Protein AF-H3HB01-F1 (afdb_monomer_lite)

Foldseek 3Di:
DDDDDDDDDDDDDDDDDDDDDDDDPPPPDPPDPPPPDPPPQDPVNVVVVVVVVVVPDDDDDDDPDDDDDPVDDPDQLLVVCLVVLQVLLVQLCVVVVFPQSVVLCVQQQADPVVSGHDCPGCSNPPDPVVNLVSQLVSVVVRPDDSVVSNVSVVVVVVVVVVVVPPD

Secondary structure (DSSP, 8-state):
-----PPPPPP-PPPP--------------------------HHHHHHHHHHHHHT--PPP--S-----SS-----HHHHHHHHHHHHHHHHHHHH-SS-HHHHHHHHTEETTTTEE-TTSHHHHS-HHHHHHHHHHHHHHTT--HHHHHHHHHHHHHHHHHHHT--

Sequence (167 aa):
MNSALRRLRPAATISARHLHALTASAAAESVSPILGQRHKSTAAESASTIAQAEATRGPRCSPGLVVFDKDGTLIDFTLMWGGWVESQAWNVEMTTGLPVREKLFAAMGYDWISRSIKSKGALCCTPMGELYKLAVRVLVAEGMRQSKADEVLFQFGQQAQRFGDAK

Structure (mmCIF, N/CA/C/O backbone):
data_AF-H3HB01-F1
#
_entry.id   AF-H3HB01-F1
#
loop_
_atom_site.group_PDB
_atom_site.id
_atom_site.type_symbol
_atom_site.label_atom_id
_atom_site.label_alt_id
_atom_site.label_comp_id
_atom_site.label_asym_id
_atom_site.label_entity_id
_atom_site.label_seq_id
_atom_site.pdbx_PDB_ins_code
_atom_site.Cartn_x
_atom_site.Cartn_y
_atom_site.Cartn_z
_atom_site.occupancy
_atom_site.B_iso_or_equiv
_atom_site.auth_seq_id
_atom_site.auth_comp_id
_atom_site.auth_asym_id
_atom_site.auth_atom_id
_atom_site.pdbx_PDB_model_num
ATOM 1 N N . MET A 1 1 ? -15.190 52.265 30.643 1.00 41.00 1 MET A N 1
ATOM 2 C CA . MET A 1 1 ? -13.911 52.899 31.026 1.00 41.00 1 MET A CA 1
ATOM 3 C C . MET A 1 1 ? -12.921 51.802 31.365 1.00 41.00 1 MET A C 1
ATOM 5 O O . MET A 1 1 ? -13.158 51.099 32.333 1.00 41.00 1 MET A O 1
ATOM 9 N N . ASN A 1 2 ? -11.914 51.594 30.512 1.00 33.09 2 ASN A N 1
ATOM 10 C CA . ASN A 1 2 ? -10.548 51.194 30.875 1.00 33.09 2 ASN A CA 1
ATOM 11 C C . ASN A 1 2 ? -9.719 51.087 29.591 1.00 33.09 2 ASN A C 1
ATOM 13 O O . ASN A 1 2 ? -9.709 50.078 28.891 1.00 33.09 2 ASN A O 1
ATOM 17 N N . SER A 1 3 ? -9.075 52.210 29.285 1.00 35.03 3 SER A N 1
ATOM 18 C CA . SER A 1 3 ? -7.994 52.361 28.321 1.00 35.03 3 SER A CA 1
ATOM 19 C C . SER A 1 3 ? -6.691 51.892 28.963 1.00 35.03 3 SER A C 1
ATOM 21 O O . SER A 1 3 ? -6.373 52.360 30.052 1.00 35.03 3 SER A O 1
ATOM 23 N N . ALA A 1 4 ? -5.903 51.056 28.283 1.00 41.31 4 ALA A N 1
ATOM 24 C CA . ALA A 1 4 ? -4.466 50.950 28.549 1.00 41.31 4 ALA A CA 1
ATOM 25 C C . ALA A 1 4 ? -3.699 50.325 27.364 1.00 41.31 4 ALA A C 1
ATOM 27 O O . ALA A 1 4 ? -3.543 49.116 27.251 1.00 41.31 4 ALA A O 1
ATOM 28 N N . LEU A 1 5 ? -3.210 51.215 26.496 1.00 41.12 5 LEU A N 1
ATOM 29 C CA . LEU A 1 5 ? -1.820 51.283 26.024 1.00 41.12 5 LEU A CA 1
ATOM 30 C C . LEU A 1 5 ? -1.212 50.047 25.324 1.00 41.12 5 LEU A C 1
ATOM 32 O O . LEU A 1 5 ? -0.520 49.225 25.924 1.00 41.12 5 LEU A O 1
ATOM 36 N N . ARG A 1 6 ? -1.315 50.043 23.985 1.00 40.84 6 ARG A N 1
ATOM 37 C CA . ARG A 1 6 ? -0.348 49.378 23.093 1.00 40.84 6 ARG A CA 1
ATOM 38 C C . ARG A 1 6 ? 1.024 50.041 23.256 1.00 40.84 6 ARG A C 1
ATOM 40 O O . ARG A 1 6 ? 1.180 51.215 22.930 1.00 40.84 6 ARG A O 1
ATOM 47 N N . ARG A 1 7 ? 2.027 49.287 23.714 1.00 40.75 7 ARG A N 1
ATOM 48 C CA . ARG A 1 7 ? 3.440 49.687 23.628 1.00 40.75 7 ARG A CA 1
ATOM 49 C C . ARG A 1 7 ? 3.994 49.330 22.249 1.00 40.75 7 ARG A C 1
ATOM 51 O O . ARG A 1 7 ? 3.996 48.168 21.851 1.00 40.75 7 ARG A O 1
ATOM 58 N N . LEU A 1 8 ? 4.456 50.360 21.548 1.00 36.41 8 LEU A N 1
ATOM 59 C CA . LEU A 1 8 ? 5.233 50.295 20.313 1.00 36.41 8 LEU A CA 1
ATOM 60 C C . LEU A 1 8 ? 6.616 49.685 20.603 1.00 36.41 8 LEU A C 1
ATOM 62 O O . LEU A 1 8 ? 7.250 50.038 21.598 1.00 36.41 8 LEU A O 1
ATOM 66 N N . ARG A 1 9 ? 7.079 48.768 19.745 1.00 38.19 9 ARG A N 1
ATOM 67 C CA . ARG A 1 9 ? 8.463 48.262 19.750 1.00 38.19 9 ARG A CA 1
ATOM 68 C C . ARG A 1 9 ? 9.350 49.183 18.896 1.00 38.19 9 ARG A C 1
ATOM 70 O O . ARG A 1 9 ? 8.891 49.610 17.838 1.00 38.19 9 ARG A O 1
ATOM 77 N N . PRO A 1 10 ? 10.590 49.481 19.320 1.00 35.59 10 PRO A N 1
ATOM 78 C CA . PRO A 1 10 ? 11.490 50.354 18.579 1.00 35.59 10 PRO A CA 1
ATOM 79 C C . PRO A 1 10 ? 12.185 49.628 17.419 1.00 35.59 10 PRO A C 1
ATOM 81 O O . PRO A 1 10 ? 12.505 48.442 17.501 1.00 35.59 10 PRO A O 1
ATOM 84 N N . ALA A 1 11 ? 12.413 50.388 16.348 1.00 34.66 11 ALA A N 1
ATOM 85 C CA . ALA A 1 11 ? 13.190 50.013 15.178 1.00 34.66 11 ALA A CA 1
ATOM 86 C C . ALA A 1 11 ? 14.671 49.824 15.545 1.00 34.66 11 ALA A C 1
ATOM 88 O O . ALA A 1 11 ? 15.271 50.679 16.198 1.00 34.66 11 ALA A O 1
ATOM 89 N N . ALA A 1 12 ? 15.256 48.708 15.114 1.00 35.28 12 ALA A N 1
ATOM 90 C CA . ALA A 1 12 ? 16.685 48.465 15.223 1.00 35.28 12 ALA A CA 1
ATOM 91 C C . ALA A 1 12 ? 17.410 49.148 14.056 1.00 35.28 12 ALA A C 1
ATOM 93 O O . ALA A 1 12 ? 17.310 48.734 12.903 1.00 35.28 12 ALA A O 1
ATOM 94 N N . THR A 1 13 ? 18.137 50.208 14.390 1.00 35.03 13 THR A N 1
ATOM 95 C CA . THR A 1 13 ? 19.127 50.878 13.550 1.00 35.03 13 THR A CA 1
ATOM 96 C C . THR A 1 13 ? 20.330 49.951 13.366 1.00 35.03 13 THR A C 1
ATOM 98 O O . THR A 1 13 ? 21.012 49.640 14.342 1.00 35.03 13 THR A O 1
ATOM 101 N N . ILE A 1 14 ? 20.613 49.515 12.136 1.00 35.28 14 ILE A N 1
ATOM 102 C CA . ILE A 1 14 ? 21.880 48.851 11.801 1.00 35.28 14 ILE A CA 1
ATOM 103 C C . ILE A 1 14 ? 22.809 49.865 11.134 1.00 35.28 14 ILE A C 1
ATOM 105 O O . ILE A 1 14 ? 22.442 50.594 10.216 1.00 35.28 14 ILE A O 1
ATOM 109 N N . SER A 1 15 ? 24.009 49.904 11.701 1.00 36.00 15 SER A N 1
ATOM 110 C CA . SER A 1 15 ? 25.119 50.816 11.471 1.00 36.00 15 SER A CA 1
ATOM 111 C C . SER A 1 15 ? 25.689 50.734 10.053 1.00 36.00 15 SER A C 1
ATOM 113 O O . SER A 1 15 ? 26.013 49.657 9.555 1.00 36.00 15 SER A O 1
ATOM 115 N N . ALA A 1 16 ? 25.872 51.900 9.436 1.00 38.28 16 ALA A N 1
ATOM 116 C CA . ALA A 1 16 ? 26.660 52.086 8.229 1.00 38.28 16 ALA A CA 1
ATOM 117 C C . ALA A 1 16 ? 28.158 52.059 8.570 1.00 38.28 16 ALA A C 1
ATOM 119 O O . ALA A 1 16 ? 28.593 52.882 9.374 1.00 38.28 16 ALA A O 1
ATOM 120 N N . ARG A 1 17 ? 28.932 51.153 7.946 1.00 37.12 17 ARG A N 1
ATOM 121 C CA . ARG A 1 17 ? 30.382 51.282 7.649 1.00 37.12 17 ARG A CA 1
ATOM 122 C C . ARG A 1 17 ? 30.946 49.987 7.041 1.00 37.12 17 ARG A C 1
ATOM 124 O O . ARG A 1 17 ? 31.441 49.137 7.768 1.00 37.12 17 ARG A O 1
ATOM 131 N N . HIS A 1 18 ? 30.925 49.881 5.713 1.00 33.19 18 HIS A N 1
ATOM 132 C CA . HIS A 1 18 ? 32.050 49.360 4.920 1.00 33.19 18 HIS A CA 1
ATOM 133 C C . HIS A 1 18 ? 31.752 49.578 3.427 1.00 33.19 18 HIS A C 1
ATOM 135 O O . HIS A 1 18 ? 31.043 48.797 2.804 1.00 33.19 18 HIS A O 1
ATOM 141 N N . LEU A 1 19 ? 32.254 50.675 2.857 1.00 34.50 19 LEU A N 1
ATOM 142 C CA . LEU A 1 19 ? 32.330 50.859 1.408 1.00 34.50 19 LEU A CA 1
ATOM 143 C C . LEU A 1 19 ? 33.781 50.601 1.013 1.00 34.50 19 LEU A C 1
ATOM 145 O O . LEU A 1 19 ? 34.626 51.478 1.166 1.00 34.50 19 LEU A O 1
ATOM 149 N N . HIS A 1 20 ? 34.062 49.390 0.538 1.00 33.75 20 HIS A N 1
ATOM 150 C CA . HIS A 1 20 ? 35.235 49.127 -0.283 1.00 33.75 20 HIS A CA 1
ATOM 151 C C . HIS A 1 20 ? 34.759 48.928 -1.718 1.00 33.75 20 HIS A C 1
ATOM 153 O O . HIS A 1 20 ? 33.894 48.101 -2.000 1.00 33.75 20 HIS A O 1
ATOM 159 N N . ALA A 1 21 ? 35.296 49.775 -2.589 1.00 38.06 21 ALA A N 1
ATOM 160 C CA . ALA A 1 21 ? 35.030 49.824 -4.009 1.00 38.06 21 ALA A CA 1
ATOM 161 C C . ALA A 1 21 ? 35.317 48.470 -4.670 1.00 38.06 21 ALA A C 1
ATOM 163 O O . ALA A 1 21 ? 36.434 47.961 -4.594 1.00 38.06 21 ALA A O 1
ATOM 164 N N . LEU A 1 22 ? 34.314 47.929 -5.359 1.00 33.59 22 LEU A N 1
ATOM 165 C CA . LEU A 1 22 ? 34.504 46.912 -6.381 1.00 33.59 22 LEU A CA 1
ATOM 166 C C . LEU A 1 22 ? 34.158 47.547 -7.722 1.00 33.59 22 LEU A C 1
ATOM 168 O O . LEU A 1 22 ? 33.060 48.050 -7.951 1.00 33.59 22 LEU A O 1
ATOM 172 N N . THR A 1 23 ? 35.175 47.584 -8.565 1.00 34.53 23 THR A N 1
ATOM 173 C CA . THR A 1 23 ? 35.171 48.051 -9.940 1.00 34.53 23 THR A CA 1
ATOM 174 C C . THR A 1 23 ? 34.158 47.263 -10.766 1.00 34.53 23 THR A C 1
ATOM 176 O O . THR A 1 23 ? 34.210 46.036 -10.839 1.00 34.53 23 THR A O 1
ATOM 179 N N . ALA A 1 24 ? 33.240 47.979 -11.412 1.00 35.94 24 ALA A N 1
ATOM 180 C CA . ALA A 1 24 ? 32.351 47.419 -12.415 1.00 35.94 24 ALA A CA 1
ATOM 181 C C . ALA A 1 24 ? 33.176 47.009 -13.646 1.00 35.94 24 ALA A C 1
ATOM 183 O O . ALA A 1 24 ? 33.615 47.861 -14.416 1.00 35.94 24 ALA A O 1
ATOM 184 N N . SER A 1 25 ? 33.396 45.706 -13.829 1.00 38.25 25 SER A N 1
ATOM 185 C CA . SER A 1 25 ? 33.805 45.155 -15.121 1.00 38.25 25 SER A CA 1
ATOM 186 C C . SER A 1 25 ? 32.537 44.846 -15.908 1.00 38.25 25 SER A C 1
ATOM 188 O O . SER A 1 25 ? 31.899 43.814 -15.709 1.00 38.25 25 SER A O 1
ATOM 190 N N . ALA A 1 26 ? 32.127 45.789 -16.754 1.00 39.41 26 ALA A N 1
ATOM 191 C CA . ALA A 1 26 ? 31.100 45.555 -17.755 1.00 39.41 26 ALA A CA 1
ATOM 192 C C . ALA A 1 26 ? 31.694 44.654 -18.848 1.00 39.41 26 ALA A C 1
ATOM 194 O O . ALA A 1 26 ? 32.267 45.134 -19.824 1.00 39.41 26 ALA A O 1
ATOM 195 N N . ALA A 1 27 ? 31.587 43.338 -18.670 1.00 38.19 27 ALA A N 1
ATOM 196 C CA . ALA A 1 27 ? 31.748 42.404 -19.771 1.00 38.19 27 ALA A CA 1
ATOM 197 C C . ALA A 1 27 ? 30.491 42.514 -20.640 1.00 38.19 27 ALA A C 1
ATOM 199 O O . ALA A 1 27 ? 29.411 42.074 -20.254 1.00 38.19 27 ALA A O 1
ATOM 200 N N . ALA A 1 28 ? 30.623 43.175 -21.787 1.00 40.97 28 ALA A N 1
ATOM 201 C CA . ALA A 1 28 ? 29.605 43.160 -22.820 1.00 40.97 28 ALA A CA 1
ATOM 202 C C . ALA A 1 28 ? 29.422 41.711 -23.298 1.00 40.97 28 ALA A C 1
ATOM 204 O O . ALA A 1 28 ? 30.258 41.182 -24.030 1.00 40.97 28 ALA A O 1
ATOM 205 N N . GLU A 1 29 ? 28.347 41.055 -22.863 1.00 38.78 29 GLU A N 1
ATOM 206 C CA . GLU A 1 29 ? 27.907 39.800 -23.460 1.00 38.78 29 GLU A CA 1
ATOM 207 C C . GLU A 1 29 ? 27.479 40.088 -24.900 1.00 38.78 29 GLU A C 1
ATOM 209 O O . GLU A 1 29 ? 26.451 40.716 -25.164 1.00 38.78 29 GLU A O 1
ATOM 214 N N . SER A 1 30 ? 28.295 39.650 -25.858 1.00 38.00 30 SER A N 1
ATOM 215 C CA . SER A 1 30 ? 27.909 39.630 -27.261 1.00 38.00 30 SER A CA 1
ATOM 216 C C . SER A 1 30 ? 26.827 38.565 -27.448 1.00 38.00 30 SER A C 1
ATOM 218 O O . SER A 1 30 ? 27.121 37.390 -27.683 1.00 38.00 30 SER A O 1
ATOM 220 N N . VAL A 1 31 ? 25.564 38.968 -27.332 1.00 44.22 31 VAL A N 1
ATOM 221 C CA . VAL A 1 31 ? 24.422 38.147 -27.736 1.00 44.22 31 VAL A CA 1
ATOM 222 C C . VAL A 1 31 ? 24.480 38.005 -29.255 1.00 44.22 31 VAL A C 1
ATOM 224 O O . VAL A 1 31 ? 24.063 38.888 -30.002 1.00 44.22 31 VAL A O 1
ATOM 227 N N . SER A 1 32 ? 25.045 36.894 -29.724 1.00 47.31 32 SER A N 1
ATOM 228 C CA . SER A 1 32 ? 24.905 36.497 -31.123 1.00 47.31 32 SER A CA 1
ATOM 229 C C . SER A 1 32 ? 23.466 36.026 -31.342 1.00 47.31 32 SER A C 1
ATOM 231 O O . SER A 1 32 ? 22.967 35.232 -30.540 1.00 47.31 32 SER A O 1
ATOM 233 N N . PRO A 1 33 ? 22.770 36.473 -32.399 1.00 41.69 33 PRO A N 1
ATOM 234 C CA . PRO A 1 33 ? 21.454 35.942 -32.703 1.00 41.69 33 PRO A CA 1
ATOM 235 C C . PRO A 1 33 ? 21.610 34.459 -33.052 1.00 41.69 33 PRO A C 1
ATOM 237 O O . PRO A 1 33 ? 22.337 34.113 -33.984 1.00 41.69 33 PRO A O 1
ATOM 240 N N . ILE A 1 34 ? 20.915 33.579 -32.323 1.00 56.81 34 ILE A N 1
ATOM 241 C CA . ILE A 1 34 ? 20.702 32.188 -32.742 1.00 56.81 34 ILE A CA 1
ATOM 242 C C . ILE A 1 34 ? 19.746 32.246 -33.937 1.00 56.81 34 ILE A C 1
ATOM 244 O O . ILE A 1 34 ? 18.539 32.035 -33.835 1.00 56.81 34 ILE A O 1
ATOM 248 N N . LEU A 1 35 ? 20.297 32.611 -35.092 1.00 46.53 35 LEU A N 1
ATOM 249 C CA . LEU A 1 35 ? 19.673 32.368 -36.373 1.00 46.53 35 LEU A CA 1
ATOM 250 C C . LEU A 1 35 ? 19.714 30.851 -36.543 1.00 46.53 35 LEU A C 1
ATOM 252 O O . LEU A 1 35 ? 20.796 30.272 -36.634 1.00 46.53 35 LEU A O 1
ATOM 256 N N . GLY A 1 36 ? 18.552 30.200 -36.512 1.00 50.50 36 GLY A N 1
ATOM 257 C CA . GLY A 1 36 ? 18.427 28.761 -36.712 1.00 50.50 36 GLY A CA 1
ATOM 258 C C . GLY A 1 36 ? 18.961 28.345 -38.081 1.00 50.50 36 GLY A C 1
ATOM 259 O O . GLY A 1 36 ? 18.204 28.204 -39.039 1.00 50.50 36 GLY A O 1
ATOM 260 N N . GLN A 1 37 ? 20.271 28.128 -38.184 1.00 47.19 37 GLN A N 1
ATOM 261 C CA . GLN A 1 37 ? 20.866 27.430 -39.306 1.00 47.19 37 GLN A CA 1
ATOM 262 C C . GLN A 1 37 ? 20.519 25.957 -39.145 1.00 47.19 37 GLN A C 1
ATOM 264 O O . GLN A 1 37 ? 21.130 25.213 -38.380 1.00 47.19 37 GLN A O 1
ATOM 269 N N . ARG A 1 38 ? 19.509 25.517 -39.894 1.00 54.91 38 ARG A N 1
ATOM 270 C CA . ARG A 1 38 ? 19.293 24.097 -40.143 1.00 54.91 38 ARG A CA 1
ATOM 271 C C . ARG A 1 38 ? 20.469 23.594 -40.981 1.00 54.91 38 ARG A C 1
ATOM 273 O O . ARG A 1 38 ? 20.409 23.624 -42.209 1.00 54.91 38 ARG A O 1
ATOM 280 N N . HIS A 1 39 ? 21.534 23.142 -40.323 1.00 62.25 39 HIS A N 1
ATOM 281 C CA . HIS A 1 39 ? 22.566 22.346 -40.975 1.00 62.25 39 HIS A CA 1
ATOM 282 C C . HIS A 1 39 ? 21.881 21.084 -41.504 1.00 62.25 39 HIS A C 1
ATOM 284 O O . HIS A 1 39 ? 21.413 20.240 -40.738 1.00 62.25 39 HIS A O 1
ATOM 290 N N . LYS A 1 40 ? 21.741 20.981 -42.828 1.00 60.62 40 LYS A N 1
ATOM 291 C CA . LYS A 1 40 ? 21.336 19.734 -43.472 1.00 60.62 40 LYS A CA 1
ATOM 292 C C . LYS A 1 40 ? 22.527 18.791 -43.360 1.00 60.62 40 LYS A C 1
ATOM 294 O O . LYS A 1 40 ? 23.366 18.785 -44.251 1.00 60.62 40 LYS A O 1
ATOM 299 N N . SER A 1 41 ? 22.621 18.053 -42.253 1.00 65.69 41 SER A N 1
ATOM 300 C CA . SER A 1 41 ? 23.619 16.994 -42.164 1.00 65.69 41 SER A CA 1
ATOM 301 C C . SER A 1 41 ? 23.321 15.970 -43.250 1.00 65.69 41 SER A C 1
ATOM 303 O O . SER A 1 41 ? 22.173 15.547 -43.429 1.00 65.69 41 SER A O 1
ATOM 305 N N . THR A 1 42 ? 24.339 15.631 -44.029 1.00 81.69 42 THR A N 1
ATOM 306 C CA . THR A 1 42 ? 24.200 14.600 -45.053 1.00 81.69 42 THR A CA 1
ATOM 307 C C . THR A 1 42 ? 24.189 13.221 -44.393 1.00 81.69 42 THR A C 1
ATOM 309 O O . THR A 1 42 ? 24.745 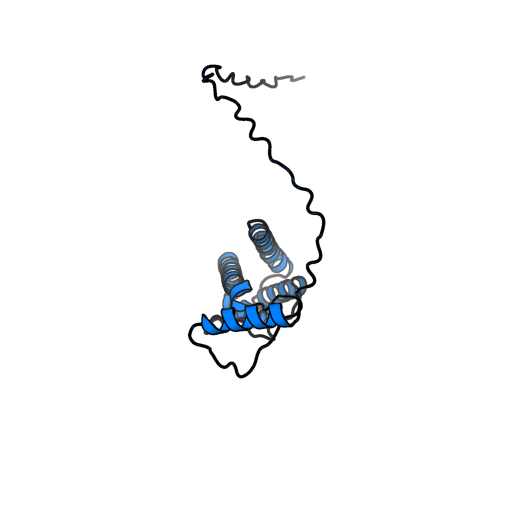13.019 -43.312 1.00 81.69 42 THR A O 1
ATOM 312 N N . ALA A 1 43 ? 23.583 12.231 -45.053 1.00 74.69 43 ALA A N 1
ATOM 313 C CA . ALA A 1 43 ? 23.633 10.849 -44.573 1.00 74.69 43 ALA A CA 1
ATOM 314 C C . ALA A 1 43 ? 25.083 10.349 -44.402 1.00 74.69 43 ALA A C 1
ATOM 316 O O . ALA A 1 43 ? 25.358 9.566 -43.498 1.00 74.69 43 ALA A O 1
ATOM 317 N N . ALA A 1 44 ? 26.012 10.848 -45.227 1.00 78.50 44 ALA A N 1
ATOM 318 C CA . ALA A 1 44 ? 27.435 10.531 -45.148 1.00 78.50 44 ALA A CA 1
ATOM 319 C C . ALA A 1 44 ? 28.097 11.104 -43.883 1.00 78.50 44 ALA A C 1
ATOM 321 O O . ALA A 1 44 ? 28.846 10.399 -43.210 1.00 78.50 44 ALA A O 1
ATOM 322 N N . GLU A 1 45 ? 27.782 12.347 -43.515 1.00 81.38 45 GLU A N 1
ATOM 323 C CA . GLU A 1 45 ? 28.262 12.950 -42.265 1.00 81.38 45 GLU A CA 1
ATOM 324 C C . GLU A 1 45 ? 27.715 12.206 -41.046 1.00 81.38 45 GLU A C 1
ATOM 326 O O . GLU A 1 45 ? 28.477 11.840 -40.155 1.00 81.38 45 GLU A O 1
ATOM 331 N N . SER A 1 46 ? 26.414 11.896 -41.049 1.00 78.50 46 SER A N 1
ATOM 332 C CA . SER A 1 46 ? 25.782 11.122 -39.974 1.00 78.50 46 SER A CA 1
ATOM 333 C C . SER A 1 46 ? 26.403 9.727 -39.834 1.00 78.50 46 SER A C 1
ATOM 335 O O . SER A 1 46 ? 26.695 9.287 -38.722 1.00 78.50 46 SER A O 1
ATOM 337 N N . ALA A 1 47 ? 26.669 9.044 -40.952 1.00 80.88 47 ALA A N 1
ATOM 338 C CA . ALA A 1 47 ? 27.332 7.743 -40.958 1.00 80.88 47 ALA A CA 1
ATOM 339 C C . ALA A 1 47 ? 28.767 7.823 -40.415 1.00 80.88 47 ALA A C 1
ATOM 341 O O . ALA A 1 47 ? 29.172 6.967 -39.629 1.00 80.88 47 ALA A O 1
ATOM 342 N N . SER A 1 48 ? 29.514 8.871 -40.773 1.00 82.62 48 SER A N 1
ATOM 343 C CA . SER A 1 48 ? 30.870 9.094 -40.264 1.00 82.62 48 SER A CA 1
ATOM 344 C C . SER A 1 48 ? 30.879 9.346 -38.755 1.00 82.62 48 SER A C 1
ATOM 346 O O . SER A 1 48 ? 31.721 8.796 -38.046 1.00 82.62 48 SER A O 1
ATOM 348 N N . THR A 1 49 ? 29.932 10.134 -38.236 1.00 81.38 49 THR A N 1
ATOM 349 C CA . THR A 1 49 ? 29.802 10.377 -36.791 1.00 81.38 49 THR A CA 1
ATOM 350 C C . THR A 1 49 ? 29.446 9.099 -36.034 1.00 81.38 49 THR A C 1
ATOM 352 O O . THR A 1 49 ? 30.018 8.838 -34.976 1.00 81.38 49 THR A O 1
ATOM 355 N N . ILE A 1 50 ? 28.548 8.272 -36.581 1.00 79.81 50 ILE A N 1
ATOM 356 C CA . ILE A 1 50 ? 28.207 6.972 -35.992 1.00 79.81 50 ILE A CA 1
ATOM 357 C C . ILE A 1 50 ? 29.441 6.070 -35.976 1.00 79.81 50 ILE A C 1
ATOM 359 O O . ILE A 1 50 ? 29.785 5.566 -34.915 1.00 79.81 50 ILE A O 1
ATOM 363 N N . ALA A 1 51 ? 30.158 5.931 -37.094 1.00 81.31 51 ALA A N 1
ATOM 364 C CA . ALA A 1 51 ? 31.352 5.089 -37.178 1.00 81.31 51 ALA A CA 1
ATOM 365 C C . ALA A 1 51 ? 32.439 5.510 -36.171 1.00 81.31 51 ALA A C 1
ATOM 367 O O . ALA A 1 51 ? 33.027 4.668 -35.492 1.00 81.31 51 ALA A O 1
ATOM 368 N N . GLN A 1 52 ? 32.663 6.817 -36.014 1.00 80.50 52 GLN A N 1
ATOM 369 C CA . GLN A 1 52 ? 33.628 7.348 -35.051 1.00 80.50 52 GLN A CA 1
ATOM 370 C C . GLN A 1 52 ? 33.184 7.120 -33.594 1.00 80.50 52 GLN A C 1
ATOM 372 O O . GLN A 1 52 ? 34.004 6.790 -32.733 1.00 80.50 52 GLN A O 1
ATOM 377 N N . ALA A 1 53 ? 31.880 7.222 -33.318 1.00 76.19 53 ALA A N 1
ATOM 378 C CA . ALA A 1 53 ? 31.305 6.874 -32.022 1.00 76.19 53 ALA A CA 1
ATOM 379 C C . ALA A 1 53 ? 31.333 5.359 -31.754 1.00 76.19 53 ALA A C 1
ATOM 381 O O . ALA A 1 53 ? 31.467 4.937 -30.610 1.00 76.19 53 ALA A O 1
ATOM 382 N N . GLU A 1 54 ? 31.220 4.515 -32.780 1.00 77.25 54 GLU A N 1
ATOM 383 C CA . GLU A 1 54 ? 31.310 3.063 -32.637 1.00 77.25 54 GLU A CA 1
ATOM 384 C C . GLU A 1 54 ? 32.734 2.585 -32.358 1.00 77.25 54 GLU A C 1
ATOM 386 O O . GLU A 1 54 ? 32.904 1.690 -31.531 1.00 77.25 54 GLU A O 1
ATOM 391 N N . ALA A 1 55 ? 33.738 3.218 -32.969 1.00 78.19 55 ALA A N 1
ATOM 392 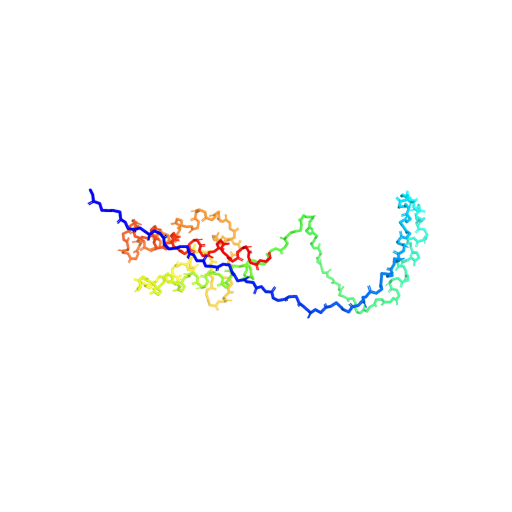C CA . ALA A 1 55 ? 35.154 2.896 -32.781 1.00 78.19 55 ALA A CA 1
ATOM 393 C C . ALA A 1 55 ? 35.672 3.165 -31.355 1.00 78.19 55 ALA A C 1
ATOM 395 O O . ALA A 1 55 ? 36.697 2.622 -30.955 1.00 78.19 55 ALA A O 1
ATOM 396 N N . THR A 1 56 ? 34.968 3.997 -30.584 1.00 78.62 56 THR A N 1
ATOM 397 C CA . THR A 1 56 ? 35.348 4.397 -29.220 1.00 78.62 56 THR A CA 1
ATOM 398 C C . THR A 1 56 ? 34.497 3.737 -28.131 1.00 78.62 56 THR A C 1
ATOM 400 O O . THR A 1 56 ? 34.673 4.027 -26.947 1.00 78.62 56 THR A O 1
ATOM 403 N N . ARG A 1 57 ? 33.572 2.834 -28.490 1.00 74.19 57 ARG A N 1
ATOM 404 C CA . ARG A 1 57 ? 32.672 2.201 -27.515 1.00 74.19 57 ARG A CA 1
ATOM 405 C C . ARG A 1 57 ? 33.352 1.058 -26.756 1.00 74.19 57 ARG A C 1
ATOM 407 O O . ARG A 1 57 ? 33.938 0.163 -27.354 1.00 74.19 57 ARG A O 1
ATOM 414 N N . GLY A 1 58 ? 33.206 1.083 -25.428 1.00 76.44 58 GLY A N 1
ATOM 415 C CA . GLY A 1 58 ? 33.591 -0.006 -24.525 1.00 76.44 58 GLY A CA 1
ATOM 416 C C . GLY A 1 58 ? 32.712 -1.265 -24.664 1.00 76.44 58 GLY A C 1
ATOM 417 O O . GLY A 1 58 ? 31.923 -1.368 -25.608 1.00 76.44 58 GLY A O 1
ATOM 418 N N . PRO A 1 59 ? 32.829 -2.232 -23.731 1.00 80.00 59 PRO A N 1
ATOM 419 C CA . PRO A 1 59 ? 32.125 -3.514 -23.795 1.00 80.00 59 PRO A CA 1
ATOM 420 C C . PRO A 1 59 ? 30.617 -3.347 -24.026 1.00 80.00 59 PRO A C 1
ATOM 422 O O . PRO A 1 59 ? 29.940 -2.642 -23.276 1.00 80.00 59 PRO A O 1
ATOM 425 N N . ARG A 1 60 ? 30.085 -3.999 -25.068 1.00 73.62 60 ARG A N 1
ATOM 426 C CA . ARG A 1 60 ? 28.649 -3.991 -25.374 1.00 73.62 60 ARG A CA 1
ATOM 427 C C . ARG A 1 60 ? 27.954 -5.124 -24.624 1.00 73.62 60 ARG A C 1
ATOM 429 O O . ARG A 1 60 ? 28.394 -6.268 -24.693 1.00 73.62 60 ARG A O 1
ATOM 436 N N . CYS A 1 61 ? 26.839 -4.826 -23.966 1.00 75.44 61 CYS A N 1
ATOM 437 C CA . CYS A 1 61 ? 25.851 -5.855 -23.666 1.00 75.44 61 CYS A CA 1
AT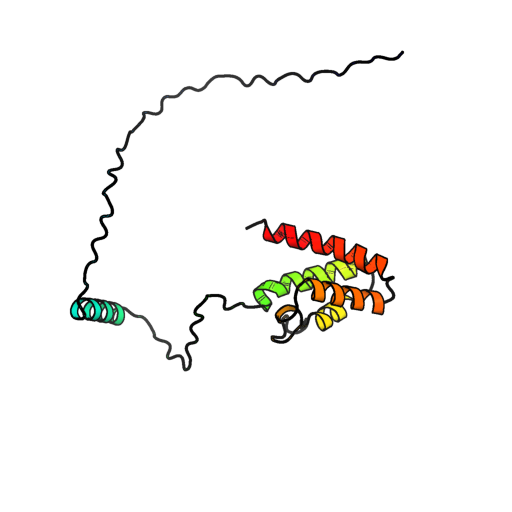OM 438 C C . CYS A 1 61 ? 24.998 -6.113 -24.921 1.00 75.44 61 CYS A C 1
ATOM 440 O O . CYS A 1 61 ? 24.773 -5.210 -25.728 1.00 75.44 61 CYS A O 1
ATOM 442 N N . SER A 1 62 ? 24.541 -7.351 -25.101 1.00 83.62 62 SER A N 1
ATOM 443 C CA . SER A 1 62 ? 23.628 -7.756 -26.176 1.00 83.62 62 SER A CA 1
ATOM 444 C C . SER A 1 62 ? 22.242 -8.031 -25.579 1.00 83.62 62 SER A C 1
ATOM 446 O O . SER A 1 62 ? 21.930 -9.189 -25.281 1.00 83.62 62 SER A O 1
ATOM 448 N N . PRO A 1 63 ? 21.428 -6.995 -25.298 1.00 84.06 63 PRO A N 1
ATOM 449 C CA . PRO A 1 63 ? 20.140 -7.196 -24.648 1.00 84.06 63 PRO A CA 1
ATOM 450 C C . PRO A 1 63 ? 19.196 -7.976 -25.571 1.00 84.06 63 PRO A C 1
ATOM 452 O O . PRO A 1 63 ? 19.067 -7.656 -26.749 1.00 84.06 63 PRO A O 1
ATOM 455 N N . GLY A 1 64 ? 18.508 -8.982 -25.026 1.00 90.75 64 GLY A N 1
ATOM 456 C CA . GLY A 1 64 ? 17.483 -9.732 -25.763 1.00 90.75 64 GLY A CA 1
ATOM 457 C C . GLY A 1 64 ? 16.181 -8.949 -25.987 1.00 90.75 64 GLY A C 1
ATOM 458 O O . GLY A 1 64 ? 15.369 -9.341 -26.818 1.00 90.75 64 GLY A O 1
ATOM 459 N N . LEU A 1 65 ? 15.979 -7.846 -25.258 1.00 85.19 65 LEU A N 1
ATOM 460 C CA . LEU A 1 65 ? 14.816 -6.965 -25.351 1.00 85.19 65 LEU A CA 1
ATOM 461 C C . LEU A 1 65 ? 15.213 -5.542 -24.946 1.00 85.19 65 LEU A C 1
ATOM 463 O O . LEU A 1 65 ? 15.896 -5.349 -23.940 1.00 85.19 65 LEU A O 1
ATOM 467 N N . VAL A 1 66 ? 14.742 -4.552 -25.701 1.00 81.81 66 VAL A N 1
ATOM 468 C CA . VAL A 1 66 ? 14.845 -3.133 -25.349 1.00 81.81 66 VAL A CA 1
ATOM 469 C C . VAL A 1 66 ? 13.436 -2.558 -25.347 1.00 81.81 66 VAL A C 1
ATOM 471 O O . VAL A 1 66 ? 12.763 -2.564 -26.376 1.00 81.81 66 VAL A O 1
ATOM 474 N N . VAL A 1 67 ? 12.978 -2.093 -24.186 1.00 79.94 67 VAL A N 1
ATOM 475 C CA . VAL A 1 67 ? 11.682 -1.421 -24.042 1.00 79.94 67 VAL A CA 1
ATOM 476 C C . VAL A 1 67 ? 11.940 0.077 -23.980 1.00 79.94 67 VAL A C 1
ATOM 478 O O . VAL A 1 67 ? 12.619 0.552 -23.072 1.00 79.94 67 VAL A O 1
ATOM 481 N N . PHE A 1 68 ? 11.411 0.810 -24.957 1.00 74.00 68 PHE A N 1
ATOM 482 C CA . PHE A 1 68 ? 11.455 2.267 -24.974 1.00 74.00 68 PHE A CA 1
ATOM 483 C C . PHE A 1 68 ? 10.156 2.807 -24.398 1.00 74.00 68 PHE A C 1
ATOM 485 O O . PHE A 1 68 ? 9.088 2.653 -24.990 1.00 74.00 68 PHE A O 1
ATOM 492 N N . ASP A 1 69 ? 10.258 3.443 -23.242 1.00 79.81 69 ASP A N 1
ATOM 493 C CA . ASP A 1 69 ? 9.154 4.189 -22.671 1.00 79.81 69 ASP A CA 1
ATOM 494 C C . ASP A 1 69 ? 9.057 5.557 -23.360 1.00 79.81 69 ASP A C 1
ATOM 496 O O . ASP A 1 69 ? 9.929 6.412 -23.206 1.00 7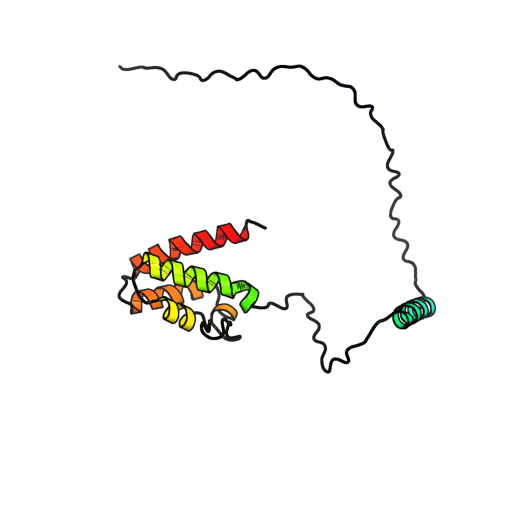9.81 69 ASP A O 1
ATOM 500 N N . LYS A 1 70 ? 8.022 5.724 -24.188 1.00 71.12 70 LYS A N 1
ATOM 501 C CA . LYS A 1 70 ? 7.831 6.885 -25.068 1.00 71.12 70 LYS A CA 1
ATOM 502 C C . LYS A 1 70 ? 7.600 8.180 -24.289 1.00 71.12 70 LYS A C 1
ATOM 504 O O . LYS A 1 70 ? 8.035 9.238 -24.737 1.00 71.12 70 LYS A O 1
ATOM 509 N N . ASP A 1 71 ? 6.896 8.088 -23.167 1.00 69.31 71 ASP A N 1
ATOM 510 C CA . ASP A 1 71 ? 6.415 9.247 -22.412 1.00 69.31 71 ASP A CA 1
ATOM 511 C C . ASP A 1 71 ? 7.085 9.352 -21.027 1.00 69.31 71 ASP A C 1
ATOM 513 O O . ASP A 1 71 ? 6.824 10.287 -20.276 1.00 69.31 71 ASP A O 1
ATOM 517 N N . GLY A 1 72 ? 8.027 8.445 -20.743 1.00 61.84 72 GLY A N 1
ATOM 518 C CA . GLY A 1 72 ? 9.004 8.565 -19.673 1.00 61.84 72 GLY A CA 1
ATOM 519 C C . GLY A 1 72 ? 8.391 8.520 -18.286 1.00 61.84 72 GLY A C 1
ATOM 520 O O . GLY A 1 72 ? 8.387 9.524 -17.586 1.00 61.84 72 GLY A O 1
ATOM 521 N N . THR A 1 73 ? 7.964 7.353 -17.825 1.00 70.44 73 THR A N 1
ATOM 522 C CA . THR A 1 73 ? 8.134 6.973 -16.425 1.00 70.44 73 THR A CA 1
ATOM 523 C C . THR A 1 73 ? 8.136 5.448 -16.254 1.00 70.44 73 THR A C 1
ATOM 525 O O . THR A 1 73 ? 7.149 4.838 -15.841 1.00 70.44 73 THR A O 1
ATOM 528 N N . LEU A 1 74 ? 9.288 4.805 -16.478 1.00 74.94 74 LEU A N 1
ATOM 529 C CA . LEU A 1 74 ? 9.562 3.534 -15.812 1.00 74.94 74 LEU A CA 1
ATOM 530 C C . LEU A 1 74 ? 9.644 3.833 -14.312 1.00 74.94 74 LEU A C 1
ATOM 532 O O . LEU A 1 74 ? 10.646 4.342 -13.814 1.00 74.94 74 LEU A O 1
ATOM 536 N N . ILE A 1 75 ? 8.543 3.581 -13.611 1.00 77.75 75 ILE A N 1
ATOM 537 C CA . ILE A 1 75 ? 8.421 3.786 -12.172 1.00 77.75 75 ILE A CA 1
ATOM 538 C C . ILE A 1 75 ? 8.766 2.477 -11.480 1.00 77.75 75 ILE A C 1
ATOM 540 O O . ILE A 1 75 ? 8.082 1.466 -11.651 1.00 77.75 75 ILE A O 1
ATOM 544 N N . ASP A 1 76 ? 9.781 2.517 -10.628 1.00 86.44 76 ASP A N 1
ATOM 545 C CA . ASP A 1 76 ? 9.937 1.505 -9.595 1.00 86.44 76 ASP A CA 1
ATOM 546 C C . ASP A 1 76 ? 9.032 1.873 -8.412 1.00 86.44 76 ASP A C 1
ATOM 548 O O . ASP A 1 76 ? 9.329 2.774 -7.622 1.00 86.44 76 ASP A O 1
ATOM 552 N N . PHE A 1 77 ? 7.897 1.183 -8.299 1.00 87.75 77 PHE A N 1
ATOM 553 C CA . PHE A 1 77 ? 6.949 1.410 -7.211 1.00 87.75 77 PHE A CA 1
ATOM 554 C C . PHE A 1 77 ? 7.574 1.149 -5.840 1.00 87.75 77 PHE A C 1
ATOM 556 O O . PHE A 1 77 ? 7.258 1.868 -4.893 1.00 87.75 77 PHE A O 1
ATOM 563 N N . THR A 1 78 ? 8.466 0.161 -5.723 1.00 88.88 78 THR A N 1
ATOM 564 C CA . THR A 1 78 ? 9.121 -0.169 -4.452 1.00 88.88 78 THR A CA 1
ATOM 565 C C . THR A 1 78 ? 10.019 0.981 -4.010 1.00 88.88 78 THR A C 1
ATOM 567 O O . THR A 1 78 ? 9.934 1.401 -2.857 1.00 88.88 78 THR A O 1
ATOM 570 N N . LEU A 1 79 ? 10.805 1.559 -4.925 1.00 87.69 79 LEU A N 1
ATOM 571 C CA . LEU A 1 79 ? 11.604 2.753 -4.624 1.00 87.69 79 LEU A CA 1
ATOM 572 C C . LEU A 1 79 ? 10.738 3.982 -4.331 1.00 87.69 79 LEU A C 1
ATOM 574 O O . LEU A 1 79 ? 11.094 4.788 -3.474 1.00 87.69 79 LEU A O 1
ATOM 578 N N . MET A 1 80 ? 9.605 4.129 -5.019 1.00 86.31 80 MET A N 1
ATOM 579 C CA . MET A 1 80 ? 8.735 5.293 -4.857 1.00 86.31 80 MET A CA 1
ATOM 580 C C . MET A 1 80 ? 7.957 5.277 -3.536 1.00 86.31 80 MET A C 1
ATOM 582 O O . MET A 1 80 ? 7.852 6.307 -2.873 1.00 86.31 80 MET A O 1
ATOM 586 N N . TRP A 1 81 ? 7.422 4.120 -3.139 1.00 91.31 81 TRP A N 1
ATOM 587 C CA . TRP A 1 81 ? 6.456 4.032 -2.040 1.00 91.31 81 TRP A CA 1
ATOM 588 C C . TRP A 1 81 ? 6.875 3.127 -0.885 1.00 91.31 81 TRP A C 1
ATOM 590 O O . TRP A 1 81 ? 6.256 3.219 0.172 1.00 91.31 81 TRP A O 1
ATOM 600 N N . GLY A 1 82 ? 7.895 2.275 -1.035 1.00 92.88 82 GLY A N 1
ATOM 601 C CA . GLY A 1 82 ? 8.266 1.271 -0.028 1.00 92.88 82 GLY A CA 1
ATOM 602 C C . GLY A 1 82 ? 8.584 1.885 1.338 1.00 92.88 82 GLY A C 1
ATOM 603 O O . GLY A 1 82 ? 7.959 1.553 2.343 1.00 92.88 82 GLY A O 1
ATOM 604 N N . GLY A 1 83 ? 9.484 2.872 1.371 1.00 92.94 83 GLY A N 1
ATOM 605 C CA . GLY A 1 83 ? 9.803 3.578 2.618 1.00 92.94 83 GLY A CA 1
ATOM 606 C C . GLY A 1 83 ? 8.617 4.370 3.182 1.00 92.94 83 GLY A C 1
ATOM 607 O O . GLY A 1 83 ? 8.433 4.443 4.398 1.00 92.94 83 GLY A O 1
ATOM 608 N N . TRP A 1 84 ? 7.777 4.933 2.307 1.00 92.31 84 TRP A N 1
ATOM 609 C CA . TRP A 1 84 ? 6.587 5.668 2.727 1.00 92.31 84 TRP A CA 1
ATOM 610 C C . TRP A 1 84 ? 5.569 4.744 3.401 1.00 92.31 84 TRP A C 1
ATOM 612 O O . TRP A 1 84 ? 5.141 5.043 4.515 1.00 92.31 84 TRP A O 1
ATOM 622 N N . VAL A 1 85 ? 5.221 3.608 2.787 1.00 94.31 85 VAL A N 1
ATOM 623 C CA . VAL A 1 85 ? 4.209 2.693 3.335 1.00 94.31 85 VAL A CA 1
ATOM 624 C C . VAL A 1 85 ? 4.644 2.099 4.672 1.00 94.31 85 VAL A C 1
ATOM 626 O O . VAL A 1 85 ? 3.833 2.023 5.595 1.00 94.31 85 VAL A O 1
ATOM 629 N N . GLU A 1 86 ? 5.925 1.757 4.819 1.00 95.38 86 GLU A N 1
ATOM 630 C CA . GLU A 1 86 ? 6.484 1.296 6.092 1.00 95.38 86 GLU A CA 1
ATOM 631 C C . GLU A 1 86 ? 6.348 2.351 7.191 1.00 95.38 86 GLU A C 1
ATOM 633 O O . GLU A 1 86 ? 5.845 2.050 8.275 1.00 95.38 86 GLU A O 1
ATOM 638 N N . SER A 1 87 ? 6.727 3.597 6.894 1.00 93.62 87 SER A N 1
ATOM 639 C CA . SER A 1 87 ? 6.614 4.715 7.834 1.00 93.62 87 SER A CA 1
ATOM 640 C C . SER A 1 87 ? 5.161 4.978 8.237 1.00 93.62 87 SER A C 1
ATOM 642 O O . SER A 1 87 ? 4.857 5.122 9.422 1.00 93.62 87 SER A O 1
ATOM 644 N N . GLN A 1 88 ? 4.231 4.971 7.278 1.00 92.75 88 GLN A N 1
ATOM 645 C CA . GLN A 1 88 ? 2.815 5.191 7.570 1.00 92.75 88 GLN A CA 1
ATOM 646 C C . GLN A 1 88 ? 2.230 4.081 8.443 1.00 92.75 88 GLN A C 1
ATOM 648 O O . GLN A 1 88 ? 1.601 4.367 9.462 1.00 92.75 88 GLN A O 1
ATOM 653 N N . ALA A 1 89 ? 2.466 2.816 8.092 1.00 94.75 89 ALA A N 1
ATOM 654 C CA . ALA A 1 89 ? 1.963 1.691 8.873 1.00 94.75 89 ALA A CA 1
ATOM 655 C C . ALA A 1 89 ? 2.563 1.669 10.290 1.00 94.75 89 ALA A C 1
ATOM 657 O O . ALA A 1 89 ? 1.864 1.345 11.252 1.00 94.75 89 ALA A O 1
ATOM 658 N N . TRP A 1 90 ? 3.833 2.065 10.437 1.00 95.31 90 TRP A N 1
ATOM 659 C CA . TRP A 1 90 ? 4.474 2.235 11.739 1.00 95.31 90 TRP A CA 1
ATOM 660 C C . TRP A 1 90 ? 3.801 3.323 12.578 1.00 95.31 90 TRP A C 1
ATOM 662 O O . TRP A 1 90 ? 3.411 3.064 13.716 1.00 95.31 90 TRP A O 1
ATOM 672 N N . ASN A 1 91 ? 3.627 4.520 12.017 1.00 94.06 91 ASN A N 1
ATOM 673 C CA . ASN A 1 91 ? 3.056 5.662 12.729 1.00 94.06 91 ASN A CA 1
ATOM 674 C C . ASN A 1 91 ? 1.613 5.409 13.174 1.00 94.06 91 ASN A C 1
ATOM 676 O O . ASN A 1 91 ? 1.240 5.763 14.296 1.00 94.06 91 ASN A O 1
ATOM 680 N N . VAL A 1 92 ? 0.818 4.765 12.316 1.00 94.81 92 VAL A N 1
ATOM 681 C CA . VAL A 1 92 ? -0.561 4.389 12.635 1.00 94.81 92 VAL A CA 1
ATOM 682 C C . VAL A 1 92 ? -0.590 3.369 13.775 1.00 94.81 92 VAL A C 1
ATOM 684 O O . VAL A 1 92 ? -1.311 3.579 14.748 1.00 94.81 92 VAL A O 1
ATOM 687 N N . GLU A 1 93 ? 0.212 2.304 13.720 1.00 95.75 93 GLU A N 1
ATOM 688 C CA . GLU A 1 93 ? 0.270 1.311 14.803 1.00 95.75 93 GLU A CA 1
ATOM 689 C C . GLU A 1 93 ? 0.729 1.934 16.130 1.00 95.75 93 GLU A C 1
ATOM 691 O O . GLU A 1 93 ? 0.086 1.737 17.158 1.00 95.75 93 GLU A O 1
ATOM 696 N N . MET A 1 94 ? 1.777 2.762 16.113 1.00 95.38 94 MET A N 1
ATOM 697 C CA . MET A 1 94 ? 2.282 3.427 17.321 1.00 95.38 94 MET A CA 1
ATOM 698 C C . MET A 1 94 ? 1.272 4.397 17.940 1.00 95.38 94 MET A C 1
ATOM 700 O O . MET A 1 94 ? 1.177 4.499 19.159 1.00 95.38 94 MET A O 1
ATOM 704 N N . THR A 1 95 ? 0.506 5.105 17.113 1.00 93.06 95 THR A N 1
ATOM 705 C CA . THR A 1 95 ? -0.465 6.105 17.584 1.00 93.06 95 THR A CA 1
ATOM 706 C C . THR A 1 95 ? -1.743 5.469 18.110 1.00 93.06 95 THR A C 1
ATOM 708 O O . THR A 1 95 ? -2.392 6.003 19.007 1.00 93.06 95 THR A O 1
ATOM 711 N N . THR A 1 96 ? -2.130 4.336 17.532 1.00 93.94 96 THR A N 1
ATOM 712 C CA . THR A 1 96 ? -3.399 3.675 17.845 1.00 93.94 96 THR A CA 1
ATOM 713 C C . THR A 1 96 ? -3.241 2.576 18.890 1.00 93.94 96 THR A C 1
ATOM 715 O O . THR A 1 96 ? -4.222 2.220 19.536 1.00 93.94 96 THR A O 1
ATOM 718 N N . GLY A 1 97 ? -2.028 2.040 19.057 1.00 94.88 97 GLY A N 1
ATOM 719 C CA . GLY A 1 97 ? -1.748 0.879 19.902 1.00 94.88 97 GLY A CA 1
ATOM 720 C C . GLY A 1 97 ? -2.334 -0.431 19.362 1.00 94.88 97 GLY A C 1
ATOM 721 O O . GLY A 1 97 ? -2.293 -1.443 20.058 1.00 94.88 97 GLY A O 1
ATOM 722 N N . LEU A 1 98 ? -2.895 -0.424 18.149 1.00 95.31 98 LEU A N 1
ATOM 723 C CA . LEU A 1 98 ? -3.528 -1.585 17.531 1.00 95.31 98 LEU A CA 1
ATOM 724 C C . LEU A 1 98 ? -2.539 -2.319 16.611 1.00 95.31 98 LEU A C 1
ATOM 726 O O . LEU A 1 98 ? -1.811 -1.652 15.875 1.00 95.31 98 LEU A O 1
ATOM 730 N N . PRO A 1 99 ? -2.553 -3.666 16.568 1.00 96.00 99 PRO A N 1
ATOM 731 C CA . PRO A 1 99 ? -1.645 -4.470 15.745 1.00 96.00 99 PRO A CA 1
ATOM 732 C C . PRO A 1 99 ? -2.083 -4.477 14.269 1.00 96.00 99 PRO A C 1
ATOM 734 O O . PRO A 1 99 ? -2.576 -5.480 13.734 1.00 96.00 99 PRO A O 1
ATOM 737 N N . VAL A 1 100 ? -1.965 -3.323 13.614 1.00 96.94 100 VAL A N 1
ATOM 738 C CA . VAL A 1 100 ? -2.504 -3.064 12.270 1.00 96.94 100 VAL A CA 1
ATOM 739 C C . VAL A 1 100 ? -1.441 -3.021 11.187 1.00 96.94 100 VAL A C 1
ATOM 741 O O . VAL A 1 100 ? -1.792 -3.044 10.010 1.00 96.94 100 VAL A O 1
ATOM 744 N N . ARG A 1 101 ? -0.152 -2.975 11.541 1.00 96.12 101 ARG A N 1
ATOM 745 C CA . ARG A 1 101 ? 0.932 -2.735 10.581 1.00 96.12 101 ARG A CA 1
ATOM 746 C C . ARG A 1 101 ? 0.937 -3.736 9.425 1.00 96.12 101 ARG A C 1
ATOM 748 O O . ARG A 1 101 ? 0.858 -3.341 8.265 1.00 96.12 101 ARG A O 1
ATOM 755 N N . GLU A 1 102 ? 0.956 -5.031 9.730 1.00 96.69 102 GLU A N 1
ATOM 756 C CA . GLU A 1 102 ? 0.964 -6.084 8.703 1.00 96.69 102 GLU A CA 1
ATOM 757 C C . GLU A 1 102 ? -0.334 -6.121 7.887 1.00 96.69 102 GLU A C 1
ATOM 759 O O . GLU A 1 102 ? -0.317 -6.390 6.686 1.00 96.69 102 GLU A O 1
ATOM 764 N N . LYS A 1 103 ? -1.465 -5.789 8.514 1.00 97.50 103 LYS A N 1
ATOM 765 C CA . LYS A 1 103 ? -2.775 -5.738 7.850 1.00 97.50 103 LYS A CA 1
ATOM 766 C C . LYS A 1 103 ? -2.850 -4.574 6.866 1.00 97.50 103 LYS A C 1
ATOM 768 O O . LYS A 1 103 ? -3.388 -4.733 5.773 1.00 97.50 103 LYS A O 1
ATOM 773 N N . LEU A 1 104 ? -2.261 -3.430 7.219 1.00 97.12 104 LEU A N 1
ATOM 774 C CA . LEU A 1 104 ? -2.099 -2.292 6.318 1.00 97.12 104 LEU A CA 1
ATOM 775 C C . LEU A 1 104 ? -1.189 -2.652 5.141 1.00 97.12 104 LEU A C 1
ATOM 777 O O . LEU A 1 104 ? -1.558 -2.378 4.003 1.00 97.12 104 LEU A O 1
ATOM 781 N N . PHE A 1 105 ? -0.064 -3.335 5.379 1.00 97.38 105 PHE A N 1
ATOM 782 C CA . PHE A 1 105 ? 0.800 -3.823 4.298 1.00 97.38 105 PHE A CA 1
ATOM 783 C C . PHE A 1 105 ? 0.052 -4.743 3.337 1.00 97.38 105 PHE A C 1
ATOM 785 O O . PHE A 1 105 ? 0.036 -4.498 2.129 1.00 97.38 105 PHE A O 1
ATOM 792 N N . ALA A 1 106 ? -0.644 -5.745 3.875 1.00 97.00 106 ALA A N 1
ATOM 793 C CA . ALA A 1 106 ? -1.436 -6.671 3.082 1.00 97.00 106 ALA A CA 1
ATOM 794 C C . ALA A 1 106 ? -2.509 -5.942 2.256 1.00 97.00 106 ALA A C 1
ATOM 796 O O . ALA A 1 106 ? -2.609 -6.173 1.050 1.00 97.00 106 ALA A O 1
ATOM 797 N N . ALA A 1 107 ? -3.261 -5.024 2.875 1.00 96.56 107 ALA A N 1
ATOM 798 C CA . ALA A 1 107 ? -4.303 -4.243 2.207 1.00 96.56 107 ALA A CA 1
ATOM 799 C C . ALA A 1 107 ? -3.749 -3.325 1.105 1.00 96.56 107 ALA A C 1
ATOM 801 O O . ALA A 1 107 ? -4.394 -3.133 0.075 1.00 96.56 107 ALA A O 1
ATOM 802 N N . MET A 1 108 ? -2.548 -2.778 1.299 1.00 95.38 108 MET A N 1
ATOM 803 C CA . MET A 1 108 ? -1.882 -1.901 0.336 1.00 95.38 108 MET A CA 1
ATOM 804 C C . MET A 1 108 ? -1.144 -2.668 -0.775 1.00 95.38 108 MET A C 1
ATOM 806 O O . MET A 1 108 ? -0.759 -2.080 -1.787 1.00 95.38 108 MET A O 1
ATOM 810 N N . GLY A 1 109 ? -0.989 -3.987 -0.639 1.00 96.56 109 GLY A N 1
ATOM 811 C CA . GLY A 1 109 ? -0.229 -4.811 -1.579 1.00 96.56 109 GLY A CA 1
ATOM 812 C C . GLY A 1 109 ? 1.287 -4.712 -1.395 1.00 96.56 109 GLY A C 1
ATOM 813 O O . GLY A 1 109 ? 2.026 -4.946 -2.350 1.00 96.56 109 GLY A O 1
ATOM 814 N N . TYR A 1 110 ? 1.740 -4.378 -0.188 1.00 97.44 110 TYR A N 1
ATOM 815 C CA . TYR A 1 110 ? 3.143 -4.409 0.210 1.00 97.44 110 TYR A CA 1
ATOM 816 C C . TYR A 1 110 ? 3.480 -5.759 0.851 1.00 97.44 110 TYR A C 1
ATOM 818 O O . TYR A 1 110 ? 2.759 -6.233 1.731 1.00 97.44 110 TYR A O 1
ATOM 826 N N . ASP A 1 111 ? 4.557 -6.396 0.401 1.00 96.25 111 ASP A N 1
ATOM 827 C CA . ASP A 1 111 ? 5.139 -7.561 1.060 1.00 96.25 111 ASP A CA 1
ATOM 828 C C . ASP A 1 111 ? 6.292 -7.105 1.954 1.00 96.25 111 ASP A C 1
ATOM 830 O O . ASP A 1 111 ? 7.346 -6.692 1.470 1.00 96.25 111 ASP A O 1
ATOM 834 N N . TRP A 1 112 ? 6.088 -7.187 3.267 1.00 94.75 112 TRP A N 1
ATOM 835 C CA . TRP A 1 112 ? 7.065 -6.716 4.242 1.00 94.75 112 TRP A CA 1
ATOM 836 C C . TRP A 1 112 ? 8.267 -7.658 4.394 1.00 94.75 112 TRP A C 1
ATOM 838 O O . TRP A 1 112 ? 9.330 -7.205 4.811 1.00 94.75 112 TRP A O 1
ATOM 848 N N . ILE A 1 113 ? 8.133 -8.938 4.023 1.00 95.00 113 ILE A N 1
ATOM 849 C CA . ILE A 1 113 ? 9.218 -9.923 4.130 1.00 95.00 113 ILE A CA 1
ATOM 850 C C . ILE A 1 113 ? 10.251 -9.658 3.036 1.00 95.00 113 ILE A C 1
ATOM 852 O O . ILE A 1 113 ? 11.444 -9.551 3.311 1.00 95.00 113 ILE A O 1
ATOM 856 N N . SER A 1 114 ? 9.788 -9.520 1.791 1.00 95.69 114 SER A N 1
ATOM 857 C CA . SER A 1 114 ? 10.655 -9.195 0.651 1.00 95.69 114 SER A CA 1
ATOM 858 C C . SER A 1 114 ? 10.915 -7.695 0.484 1.00 95.69 114 SER A C 1
ATOM 860 O O . SER A 1 114 ? 11.729 -7.314 -0.354 1.00 95.69 114 SER A O 1
ATOM 862 N N . ARG A 1 115 ? 10.232 -6.850 1.270 1.00 95.50 115 ARG A N 1
ATOM 863 C CA . ARG A 1 115 ? 10.232 -5.380 1.175 1.00 95.50 115 ARG A CA 1
ATOM 864 C C . ARG A 1 115 ? 9.959 -4.894 -0.247 1.00 95.50 115 ARG A C 1
ATOM 866 O O . ARG A 1 115 ? 10.692 -4.076 -0.798 1.00 95.50 115 ARG A O 1
ATOM 873 N N . SER A 1 116 ? 8.903 -5.433 -0.853 1.00 95.44 116 SER A N 1
ATOM 874 C CA . SER A 1 116 ? 8.547 -5.172 -2.249 1.00 95.44 116 SER A CA 1
ATOM 875 C C . SER A 1 116 ? 7.066 -4.852 -2.426 1.00 95.44 116 SER A C 1
ATOM 877 O O . SER A 1 116 ? 6.208 -5.272 -1.644 1.00 95.44 116 SER A O 1
ATOM 879 N N . ILE A 1 117 ? 6.747 -4.090 -3.473 1.00 95.12 117 ILE A N 1
ATOM 880 C CA . ILE A 1 117 ? 5.361 -3.806 -3.850 1.00 95.12 117 ILE A CA 1
ATOM 881 C C . ILE A 1 117 ? 4.898 -4.786 -4.919 1.00 95.12 117 ILE A C 1
ATOM 883 O O . ILE A 1 117 ? 5.539 -4.975 -5.954 1.00 95.12 117 ILE A O 1
ATOM 887 N N . LYS A 1 118 ? 3.723 -5.378 -4.695 1.00 94.25 118 LYS A N 1
ATOM 888 C CA . LYS A 1 118 ? 3.063 -6.231 -5.683 1.00 94.25 118 LYS A CA 1
ATOM 889 C C . LYS A 1 118 ? 2.616 -5.368 -6.861 1.00 94.25 118 LYS A C 1
ATOM 891 O O . LYS A 1 118 ? 1.836 -4.441 -6.680 1.00 94.25 118 LYS A O 1
ATOM 896 N N . SER A 1 119 ? 3.026 -5.726 -8.075 1.00 88.12 119 SER A N 1
ATOM 897 C CA . SER A 1 119 ? 2.749 -4.960 -9.306 1.00 88.12 119 SER A CA 1
ATOM 898 C C . SER A 1 119 ? 1.262 -4.753 -9.624 1.00 88.12 119 SER A C 1
ATOM 900 O O . SER A 1 119 ? 0.905 -3.809 -10.319 1.00 88.12 119 SER A O 1
ATOM 902 N N . LYS A 1 120 ? 0.387 -5.624 -9.107 1.00 90.94 120 LYS A N 1
ATOM 903 C CA . LYS A 1 120 ? -1.083 -5.509 -9.191 1.00 90.94 120 LYS A CA 1
ATOM 904 C C . LYS A 1 120 ? -1.730 -5.151 -7.845 1.00 90.94 120 LYS A C 1
ATOM 906 O O . LYS A 1 120 ? -2.927 -5.343 -7.658 1.00 90.94 120 LYS A O 1
ATOM 911 N N . GLY A 1 121 ? -0.920 -4.733 -6.876 1.00 92.56 121 GLY A N 1
ATOM 912 C CA . GLY A 1 121 ? -1.343 -4.347 -5.537 1.00 92.56 121 GLY A CA 1
ATOM 913 C C . GLY A 1 121 ? -1.999 -2.970 -5.517 1.00 92.56 121 GLY A C 1
ATOM 914 O O . GLY A 1 121 ? -1.913 -2.200 -6.476 1.00 92.56 121 GLY A O 1
ATOM 915 N N . ALA A 1 122 ? -2.648 -2.647 -4.398 1.00 94.38 122 ALA A N 1
ATOM 916 C CA . ALA A 1 122 ? -3.413 -1.414 -4.287 1.00 94.38 122 ALA A CA 1
ATOM 917 C C . ALA A 1 122 ? -2.533 -0.169 -4.498 1.00 94.38 122 ALA A C 1
ATOM 919 O O . ALA A 1 122 ? -2.932 0.720 -5.241 1.00 94.38 122 ALA A O 1
ATOM 920 N N . LEU A 1 123 ? -1.311 -0.136 -3.953 1.00 91.81 123 LEU A N 1
ATOM 921 C CA . LEU A 1 123 ? -0.365 0.976 -4.148 1.00 91.81 123 LEU A CA 1
ATOM 922 C C . LEU A 1 123 ? -0.039 1.280 -5.620 1.00 91.81 123 LEU A C 1
ATOM 924 O O . LEU A 1 123 ? 0.277 2.420 -5.944 1.00 91.81 123 LEU A O 1
ATOM 928 N N . CYS A 1 124 ? -0.113 0.286 -6.509 1.00 90.62 124 CYS A N 1
ATOM 929 C CA . CYS A 1 124 ? 0.168 0.470 -7.935 1.00 90.62 124 CYS A CA 1
ATOM 930 C C . CYS A 1 124 ? -1.070 0.884 -8.734 1.00 90.62 124 CYS A C 1
ATOM 932 O O . CYS A 1 124 ? -0.956 1.613 -9.715 1.00 90.62 124 CYS A O 1
ATOM 934 N N . CYS A 1 125 ? -2.243 0.372 -8.357 1.00 90.94 125 CYS A N 1
ATOM 935 C CA . CYS A 1 125 ? -3.425 0.395 -9.224 1.00 90.94 125 CYS A CA 1
ATOM 936 C C . CYS A 1 125 ? -4.607 1.187 -8.653 1.00 90.94 125 CYS A C 1
ATOM 938 O O . CYS A 1 125 ? -5.627 1.322 -9.324 1.00 90.94 125 CYS A O 1
ATOM 940 N N . THR A 1 126 ? -4.512 1.668 -7.413 1.00 90.38 126 THR A N 1
ATOM 941 C CA . THR A 1 126 ? -5.634 2.272 -6.687 1.00 90.38 126 THR A CA 1
ATOM 942 C C . THR A 1 126 ? -5.395 3.766 -6.473 1.00 90.38 126 THR A C 1
ATOM 944 O O . THR A 1 126 ? -4.342 4.141 -5.957 1.00 90.38 126 THR A O 1
ATOM 947 N N . PRO A 1 127 ? -6.360 4.642 -6.813 1.00 89.12 127 PRO A N 1
ATOM 948 C CA . PRO A 1 127 ? -6.258 6.064 -6.504 1.00 89.12 127 PRO A CA 1
ATOM 949 C C . PRO A 1 127 ? -6.100 6.317 -4.999 1.00 89.12 127 PRO A C 1
ATOM 951 O O . PRO A 1 127 ? -6.662 5.593 -4.175 1.00 89.12 127 PRO A O 1
ATOM 954 N N . MET A 1 128 ? -5.420 7.405 -4.627 1.00 85.88 128 MET A N 1
ATOM 955 C CA . MET A 1 128 ? -5.128 7.732 -3.220 1.00 85.88 128 MET A CA 1
ATOM 956 C C . MET A 1 128 ? -6.366 7.763 -2.309 1.00 85.88 128 MET A C 1
ATOM 958 O O . MET A 1 128 ? -6.314 7.273 -1.183 1.00 85.88 128 MET A O 1
ATOM 962 N N . GLY A 1 129 ? -7.499 8.286 -2.789 1.00 87.25 129 GLY A N 1
ATOM 963 C CA . GLY A 1 129 ? -8.742 8.318 -2.006 1.00 87.25 129 GLY A CA 1
ATOM 964 C C . GLY A 1 129 ? -9.287 6.924 -1.667 1.00 87.25 129 GLY A C 1
ATOM 965 O O . GLY A 1 129 ? -9.859 6.721 -0.598 1.00 87.25 129 GLY A O 1
ATOM 966 N N . GLU A 1 130 ? -9.064 5.939 -2.536 1.00 91.94 130 GLU A N 1
ATOM 967 C CA . GLU A 1 130 ? -9.461 4.550 -2.295 1.00 91.94 130 GLU A CA 1
ATOM 968 C C . GLU A 1 130 ? -8.450 3.813 -1.400 1.00 91.94 130 GLU A C 1
ATOM 970 O O . GLU A 1 130 ? -8.851 2.983 -0.580 1.00 91.94 130 GLU A O 1
ATOM 975 N N . LEU A 1 131 ? -7.160 4.174 -1.458 1.00 92.25 131 LEU A N 1
ATOM 976 C CA . LEU A 1 131 ? -6.149 3.710 -0.496 1.00 92.25 131 LEU A CA 1
ATOM 977 C C . LEU A 1 131 ? -6.460 4.174 0.931 1.00 92.25 131 LEU A C 1
ATOM 979 O O . LEU A 1 131 ? -6.342 3.394 1.877 1.00 92.25 131 LEU A O 1
ATOM 983 N N . TYR A 1 132 ? -6.926 5.414 1.089 1.00 92.75 132 TYR A N 1
ATOM 984 C CA . TYR A 1 132 ? -7.386 5.919 2.381 1.00 92.75 132 TYR A CA 1
ATOM 985 C C . TYR A 1 132 ? -8.547 5.078 2.926 1.00 92.75 132 TYR A C 1
ATOM 987 O O . TYR A 1 132 ? -8.492 4.598 4.056 1.00 92.75 132 TYR A O 1
ATOM 995 N N . LYS A 1 133 ? -9.563 4.804 2.098 1.00 95.06 133 LYS A N 1
ATOM 996 C CA . LYS A 1 133 ? -10.697 3.949 2.488 1.00 95.06 133 LYS A CA 1
ATOM 997 C C . LYS A 1 133 ? -10.258 2.526 2.846 1.00 95.06 133 LYS A C 1
ATOM 999 O O . LYS A 1 133 ? -10.830 1.932 3.756 1.00 95.06 133 LYS A O 1
ATOM 1004 N N . LEU A 1 134 ? -9.257 1.969 2.156 1.00 96.06 134 LEU A N 1
ATOM 1005 C CA . LEU A 1 134 ? -8.658 0.677 2.516 1.00 96.06 134 LEU A CA 1
ATOM 1006 C C . LEU A 1 134 ? -8.051 0.714 3.922 1.00 96.06 134 LEU A C 1
ATOM 1008 O O . LEU A 1 134 ? -8.356 -0.161 4.729 1.00 96.06 134 LEU A O 1
ATOM 1012 N N . ALA A 1 135 ? -7.249 1.733 4.231 1.00 95.69 135 ALA A N 1
ATOM 1013 C CA . ALA A 1 135 ? -6.642 1.888 5.550 1.00 95.69 135 ALA A CA 1
ATOM 1014 C C . ALA A 1 135 ? -7.699 2.070 6.654 1.00 95.69 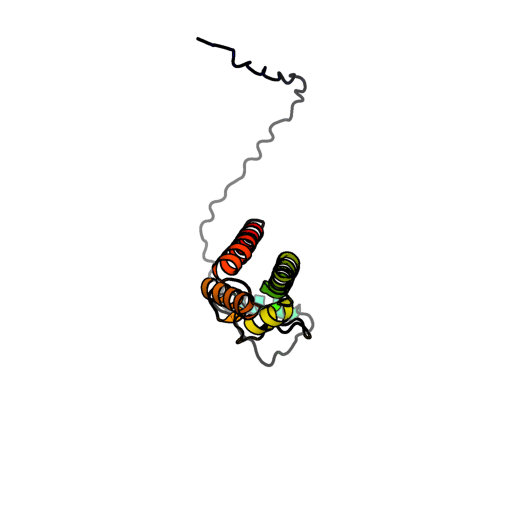135 ALA A C 1
ATOM 1016 O O . ALA A 1 135 ? -7.616 1.426 7.698 1.00 95.69 135 ALA A O 1
ATOM 1017 N N . VAL A 1 136 ? -8.738 2.872 6.400 1.00 97.06 136 VAL A N 1
ATOM 1018 C CA . VAL A 1 136 ? -9.877 3.048 7.316 1.00 97.06 136 VAL A CA 1
ATOM 1019 C C . VAL A 1 136 ? -10.550 1.708 7.613 1.00 97.06 136 VAL A C 1
ATOM 1021 O O . VAL A 1 136 ? -10.773 1.379 8.777 1.00 97.06 136 VAL A O 1
ATOM 1024 N N . ARG A 1 137 ? -10.825 0.895 6.581 1.00 97.94 137 ARG A N 1
ATOM 1025 C CA . ARG A 1 137 ? -11.422 -0.439 6.759 1.00 97.94 137 ARG A CA 1
ATOM 1026 C C . ARG A 1 137 ? -10.562 -1.351 7.629 1.00 97.94 137 ARG A C 1
ATOM 1028 O O . ARG A 1 137 ? -11.121 -2.075 8.446 1.00 97.94 137 ARG A O 1
ATOM 1035 N N . VAL A 1 138 ? -9.235 -1.300 7.487 1.00 98.00 138 VAL A N 1
ATOM 1036 C CA . VAL A 1 138 ? -8.316 -2.061 8.350 1.00 98.00 138 VAL A CA 1
ATOM 1037 C C . VAL A 1 138 ? -8.454 -1.619 9.807 1.00 98.00 138 VAL A C 1
ATOM 1039 O O . VAL A 1 138 ? -8.621 -2.465 10.676 1.00 98.00 138 VAL A O 1
ATOM 1042 N N . LEU A 1 139 ? -8.458 -0.314 10.088 1.00 97.62 139 LEU A N 1
ATOM 1043 C CA . LEU A 1 139 ? -8.596 0.184 11.463 1.00 97.62 139 LEU A CA 1
ATOM 1044 C C . LEU A 1 139 ? -9.944 -0.184 12.091 1.00 97.62 139 LEU A C 1
ATOM 1046 O O . LEU A 1 139 ? -10.003 -0.559 13.261 1.00 97.62 139 LEU A O 1
ATOM 1050 N N . VAL A 1 140 ? -11.026 -0.094 11.318 1.00 98.06 140 VAL A N 1
ATOM 1051 C CA . VAL A 1 140 ? -12.371 -0.443 11.792 1.00 98.06 140 VAL A CA 1
ATOM 1052 C C . VAL A 1 140 ? -12.500 -1.939 12.062 1.00 98.06 140 VAL A C 1
ATOM 1054 O O . VAL A 1 140 ? -13.071 -2.322 13.082 1.00 98.06 140 VAL A O 1
ATOM 1057 N N . ALA A 1 141 ? -11.930 -2.786 11.200 1.00 97.81 141 ALA A N 1
ATOM 1058 C CA . ALA A 1 141 ? -11.888 -4.232 11.420 1.00 97.81 141 ALA A CA 1
ATOM 1059 C C . ALA A 1 141 ? -11.142 -4.606 12.714 1.00 97.81 141 ALA A C 1
ATOM 1061 O O . ALA A 1 141 ? -11.469 -5.602 13.350 1.00 97.81 141 ALA A O 1
ATOM 1062 N N . GLU A 1 142 ? -10.201 -3.764 13.140 1.00 96.88 142 GLU A N 1
ATOM 1063 C CA . GLU A 1 142 ? -9.420 -3.915 14.371 1.00 96.88 142 GLU A CA 1
ATOM 1064 C C . GLU A 1 142 ? -10.077 -3.243 15.589 1.00 96.88 142 GLU A C 1
ATOM 1066 O O . GLU A 1 142 ? -9.450 -3.057 16.630 1.00 96.88 142 GLU A O 1
ATOM 1071 N N . GLY A 1 143 ? -11.361 -2.892 15.477 1.00 96.00 143 GLY A N 1
ATOM 1072 C CA . GLY A 1 143 ? -12.184 -2.405 16.584 1.00 96.00 143 GLY A CA 1
ATOM 1073 C C . GLY A 1 143 ? -12.209 -0.886 16.744 1.00 96.00 143 GLY A C 1
ATOM 1074 O O . GLY A 1 143 ? -12.825 -0.378 17.685 1.00 96.00 143 GLY A O 1
ATOM 1075 N N . MET A 1 144 ? -11.585 -0.126 15.839 1.00 97.12 144 MET A N 1
ATOM 1076 C CA . MET A 1 144 ? -11.659 1.330 15.887 1.00 97.12 144 MET A CA 1
ATOM 1077 C C . MET A 1 144 ? -13.021 1.836 15.401 1.00 97.12 144 MET A C 1
ATOM 1079 O O . MET A 1 144 ? -13.553 1.396 14.385 1.00 97.12 144 MET A O 1
ATOM 1083 N N . ARG A 1 145 ? -13.584 2.840 16.082 1.00 97.50 145 ARG A N 1
ATOM 1084 C CA . ARG A 1 145 ? -14.768 3.537 15.560 1.00 97.50 145 ARG A CA 1
ATOM 1085 C C . ARG A 1 145 ? -14.424 4.262 14.260 1.00 97.50 145 ARG A C 1
ATOM 1087 O O . ARG A 1 145 ? -13.422 4.971 14.212 1.00 97.50 145 ARG A O 1
ATOM 1094 N N . GLN A 1 146 ? -15.319 4.174 13.278 1.00 97.00 146 GLN A N 1
ATOM 1095 C CA . GLN A 1 146 ? -15.208 4.816 11.962 1.00 97.00 146 GLN A CA 1
ATOM 1096 C C . GLN A 1 146 ? -14.698 6.265 12.040 1.00 97.00 146 GLN A C 1
ATOM 1098 O O . GLN A 1 146 ? -13.642 6.579 11.508 1.00 97.00 146 GLN A O 1
ATOM 1103 N N . SER A 1 147 ? -15.375 7.120 12.814 1.00 96.56 147 SER A N 1
ATOM 1104 C CA . SER A 1 147 ? -15.005 8.535 12.951 1.00 96.56 147 SER A CA 1
ATOM 1105 C C . SER A 1 147 ? -13.587 8.752 13.491 1.00 96.56 147 SER A C 1
ATOM 1107 O O . SER A 1 147 ? -12.949 9.745 13.159 1.00 96.56 147 SER A O 1
ATOM 1109 N N . LYS A 1 148 ? -13.093 7.843 14.344 1.00 95.81 148 LYS A N 1
ATOM 1110 C CA . LYS A 1 148 ? -11.736 7.931 14.891 1.00 95.81 148 LYS A CA 1
ATOM 1111 C C . LYS A 1 148 ? -10.698 7.436 13.887 1.00 95.81 148 LYS A C 1
ATOM 1113 O O . LYS A 1 148 ? -9.633 8.037 13.799 1.00 95.81 148 LYS A O 1
ATOM 1118 N N . ALA A 1 149 ? -11.016 6.393 13.120 1.00 96.50 149 ALA A N 1
ATOM 1119 C CA . ALA A 1 149 ? -10.167 5.922 12.027 1.00 96.50 149 ALA A CA 1
ATOM 1120 C C . ALA A 1 149 ? -9.963 7.022 10.981 1.00 96.50 149 ALA A C 1
ATOM 1122 O O . ALA A 1 149 ? -8.829 7.277 10.571 1.00 96.50 149 ALA A O 1
ATOM 1123 N N . ASP A 1 150 ? -11.042 7.726 10.635 1.00 94.75 150 ASP A N 1
ATOM 1124 C CA . ASP A 1 150 ? -10.990 8.844 9.699 1.00 94.75 150 ASP A CA 1
ATOM 1125 C C . ASP A 1 150 ? -10.098 9.984 10.232 1.00 94.75 150 ASP A C 1
ATOM 1127 O O . ASP A 1 150 ? -9.207 10.466 9.530 1.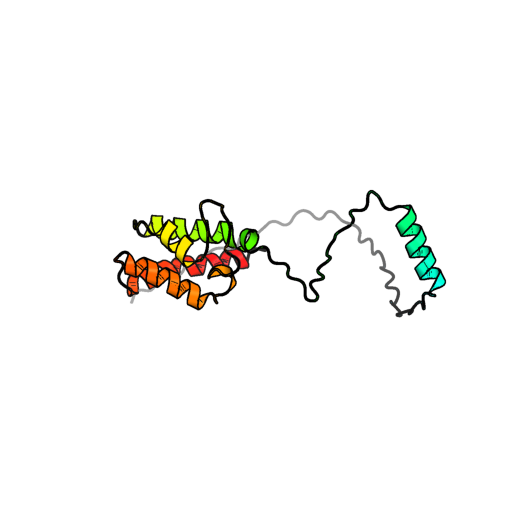00 94.75 150 ASP A O 1
ATOM 1131 N N . GLU A 1 151 ? -10.268 10.366 11.503 1.00 93.88 151 GLU A N 1
ATOM 1132 C CA . GLU A 1 151 ? -9.461 11.403 12.163 1.00 93.88 151 GLU A CA 1
ATOM 1133 C C . GLU A 1 151 ? -7.964 11.051 12.193 1.00 93.88 151 GLU A C 1
ATOM 1135 O O . GLU A 1 151 ? -7.127 11.870 11.813 1.00 93.88 151 GLU A O 1
ATOM 1140 N N . VAL A 1 152 ? -7.624 9.829 12.618 1.00 92.50 152 VAL A N 1
ATOM 1141 C CA . VAL A 1 152 ? -6.234 9.355 12.712 1.00 92.50 152 VAL A CA 1
ATOM 1142 C C . VAL A 1 152 ? -5.570 9.386 11.338 1.00 92.50 152 VAL A C 1
ATOM 1144 O O . VAL A 1 152 ? -4.485 9.941 11.181 1.00 92.50 152 VAL A O 1
ATOM 1147 N N . LEU A 1 153 ? -6.226 8.836 10.316 1.00 91.56 153 LEU A N 1
ATOM 1148 C CA . LEU A 1 153 ? -5.645 8.778 8.977 1.00 91.56 153 LEU A CA 1
ATOM 1149 C C . LEU A 1 153 ? -5.603 10.149 8.295 1.00 91.56 153 LEU A C 1
ATOM 1151 O O . LEU A 1 153 ? -4.712 10.394 7.483 1.00 91.56 153 LEU A O 1
ATOM 1155 N N . PHE A 1 154 ? -6.508 11.069 8.636 1.00 87.69 154 PHE A N 1
ATOM 1156 C CA . PHE A 1 154 ? -6.455 12.446 8.145 1.00 87.69 154 PHE A CA 1
ATOM 1157 C C . PHE A 1 154 ? -5.214 13.192 8.663 1.00 87.69 154 PHE A C 1
ATOM 1159 O O . PHE A 1 154 ? -4.580 13.926 7.904 1.00 87.69 154 PHE A O 1
ATOM 1166 N N . GLN A 1 155 ? -4.812 12.961 9.919 1.00 82.25 155 GLN A N 1
ATOM 1167 C CA . GLN A 1 155 ? -3.587 13.543 10.487 1.00 82.25 155 GLN A CA 1
ATOM 1168 C C . GLN A 1 155 ? -2.326 13.077 9.742 1.00 82.25 155 GLN A C 1
ATOM 1170 O O . GLN A 1 155 ? -1.436 13.883 9.467 1.00 82.25 155 GLN A O 1
ATOM 1175 N N . PHE A 1 156 ? -2.269 11.800 9.356 1.00 77.12 156 PHE A N 1
ATOM 1176 C CA . PHE A 1 156 ? -1.138 11.236 8.614 1.00 77.12 156 PHE A CA 1
ATOM 1177 C C . PHE A 1 156 ? -1.145 11.594 7.122 1.00 77.12 156 PHE A C 1
ATOM 1179 O O . PHE A 1 156 ? -0.087 11.847 6.542 1.00 77.12 156 PHE A O 1
ATOM 1186 N N . GLY A 1 157 ? -2.328 11.724 6.513 1.00 68.69 157 GLY A N 1
ATOM 1187 C CA . GLY A 1 157 ? -2.478 12.174 5.127 1.00 68.69 157 GLY A CA 1
ATOM 1188 C C . GLY A 1 157 ? -1.881 13.563 4.870 1.00 68.69 157 GLY A C 1
ATOM 1189 O O . GLY A 1 157 ? -1.260 13.779 3.832 1.00 68.69 157 GLY A O 1
ATOM 1190 N N . GLN A 1 158 ? -1.966 14.485 5.837 1.00 60.31 158 GLN A N 1
ATOM 1191 C CA . GLN A 1 158 ? -1.377 15.825 5.701 1.00 60.31 158 GLN A CA 1
ATOM 1192 C C . GLN A 1 158 ? 0.159 15.852 5.789 1.00 60.31 158 GLN A C 1
ATOM 1194 O O . GLN A 1 158 ? 0.790 16.760 5.245 1.00 60.31 158 GLN A O 1
ATOM 1199 N N . GLN A 1 159 ? 0.792 14.871 6.443 1.00 52.19 159 GLN A N 1
ATOM 1200 C CA . GLN A 1 159 ? 2.258 14.790 6.486 1.00 52.19 159 GLN A CA 1
ATOM 1201 C C . GLN A 1 159 ? 2.859 14.386 5.136 1.00 52.19 159 GLN A C 1
ATOM 1203 O O . GLN A 1 159 ? 3.949 14.847 4.804 1.00 52.19 159 GLN A O 1
ATOM 1208 N N . ALA A 1 160 ? 2.148 13.583 4.336 1.00 50.34 160 ALA A N 1
ATOM 1209 C CA . ALA A 1 160 ? 2.608 13.172 3.010 1.00 50.34 160 ALA A CA 1
ATOM 1210 C C . ALA A 1 160 ? 2.713 14.356 2.028 1.00 50.34 160 ALA A C 1
ATOM 1212 O O . ALA A 1 160 ? 3.638 14.397 1.220 1.00 50.34 160 ALA A O 1
ATOM 1213 N N . GLN A 1 161 ? 1.830 15.357 2.146 1.00 48.09 161 GLN A N 1
ATOM 1214 C CA . GLN A 1 161 ? 1.862 16.567 1.315 1.00 48.09 161 GLN A CA 1
ATOM 1215 C C . GLN A 1 161 ? 3.140 17.392 1.545 1.00 48.09 161 GLN A C 1
ATOM 1217 O O . GLN A 1 161 ? 3.768 17.844 0.596 1.00 48.09 161 GLN A O 1
ATOM 1222 N N . ARG A 1 162 ? 3.598 17.499 2.801 1.00 38.69 162 ARG A N 1
ATOM 1223 C CA . ARG A 1 162 ? 4.806 18.265 3.159 1.00 38.69 162 ARG A CA 1
ATOM 1224 C C . ARG A 1 162 ? 6.115 17.683 2.618 1.00 38.69 162 ARG A C 1
ATOM 1226 O O . ARG A 1 162 ? 7.072 18.432 2.468 1.00 38.69 162 ARG A O 1
ATOM 1233 N N . PHE A 1 163 ? 6.179 16.379 2.346 1.00 40.22 163 PHE A N 1
ATOM 1234 C CA . PHE A 1 163 ? 7.360 15.762 1.727 1.00 40.22 163 PHE A CA 1
ATOM 1235 C C . PHE A 1 163 ? 7.399 15.949 0.203 1.00 40.22 163 PHE A C 1
ATOM 1237 O O . PHE A 1 163 ? 8.485 15.930 -0.372 1.00 40.22 163 PHE A O 1
ATOM 1244 N N . GLY A 1 164 ? 6.245 16.154 -0.444 1.00 40.00 164 GLY A N 1
ATOM 1245 C CA . GLY A 1 164 ? 6.163 16.467 -1.875 1.00 40.00 164 GLY A CA 1
ATOM 1246 C C . GLY A 1 164 ? 6.663 17.873 -2.221 1.00 40.00 164 GLY A C 1
ATOM 1247 O O . GLY A 1 164 ? 7.213 18.065 -3.298 1.00 40.00 164 GLY A O 1
ATOM 1248 N N . ASP A 1 165 ? 6.551 18.815 -1.282 1.00 37.66 165 ASP A N 1
ATOM 1249 C CA . ASP A 1 165 ? 6.947 20.222 -1.459 1.00 37.66 165 ASP A CA 1
ATOM 1250 C C . ASP A 1 165 ? 8.427 20.499 -1.114 1.00 37.66 165 ASP A C 1
ATOM 1252 O O . ASP A 1 165 ? 8.890 21.635 -1.205 1.00 37.66 165 ASP A O 1
ATOM 1256 N N . ALA A 1 166 ? 9.177 19.481 -0.677 1.00 36.47 166 ALA A N 1
ATOM 1257 C CA . ALA A 1 166 ? 10.564 19.606 -0.215 1.00 36.47 166 ALA A CA 1
ATOM 1258 C C . ALA A 1 166 ? 11.617 19.203 -1.271 1.00 36.47 166 ALA A C 1
ATOM 1260 O O . ALA A 1 166 ? 12.747 18.865 -0.908 1.00 36.47 166 ALA A O 1
ATOM 1261 N N . LYS A 1 167 ? 11.265 19.220 -2.561 1.00 34.72 167 LYS A N 1
ATOM 1262 C CA . LYS A 1 167 ? 12.197 19.005 -3.678 1.00 34.72 167 LYS A CA 1
ATOM 1263 C C . LYS A 1 167 ? 12.213 20.182 -4.637 1.00 34.72 167 LYS A C 1
ATOM 1265 O O . LYS A 1 167 ? 11.116 20.654 -4.995 1.00 34.72 167 LYS A O 1
#

Organism: Phytophthora ramorum (NCBI:txid164328)

Radius of gyration: 30.57 Å; chains: 1; bounding box: 51×63×76 Å

pLDDT: mean 74.5, std 23.29, range [33.09, 98.06]